Protein AF-A0A9N9HUG1-F1 (afdb_monomer_lite)

Sequence (94 aa):
YKKNYYIPFSRLRYDFKLLLRGSRDGFTPQIFHEKCDNQGPNLVVLKIRGDNQVIGDMRRQFNEKDNCSAKKRCYKHTIINATKFAVDDYEVFQ

Organism: NCBI:txid60492

Radius of gyration: 14.78 Å; chains: 1; bounding box: 31×43×36 Å

Structure (mmCIF, N/CA/C/O backbone):
data_AF-A0A9N9HUG1-F1
#
_entry.id   AF-A0A9N9HUG1-F1
#
loop_
_atom_site.group_PDB
_atom_site.id
_atom_site.type_symbol
_atom_site.label_atom_id
_atom_site.label_alt_id
_atom_site.label_comp_id
_atom_site.label_asym_id
_atom_site.label_entity_id
_atom_site.label_seq_id
_atom_site.pdbx_PDB_ins_code
_atom_site.Cartn_x
_atom_site.Cartn_y
_atom_site.Cartn_z
_atom_site.occupancy
_atom_site.B_iso_or_equiv
_atom_site.auth_seq_id
_atom_site.auth_comp_id
_atom_site.auth_asym_id
_atom_site.auth_atom_id
_atom_site.pdbx_PDB_model_num
ATOM 1 N N . TYR A 1 1 ? -11.907 31.793 4.458 1.00 38.12 1 TYR A N 1
ATOM 2 C CA . TYR A 1 1 ? -11.705 31.866 2.995 1.00 38.12 1 TYR A CA 1
ATOM 3 C C . TYR A 1 1 ? -11.125 30.544 2.485 1.00 38.12 1 TYR A C 1
ATOM 5 O O . TYR A 1 1 ? -9.983 30.243 2.805 1.00 38.12 1 TYR A O 1
ATOM 13 N N . LYS A 1 2 ? -11.898 29.713 1.763 1.00 43.31 2 LYS A N 1
ATOM 14 C CA . LYS A 1 2 ? -11.386 28.498 1.091 1.00 43.31 2 LYS A CA 1
ATOM 15 C C . LYS A 1 2 ? -10.931 28.883 -0.320 1.00 43.31 2 LYS A C 1
ATOM 17 O O . LYS A 1 2 ? -11.754 29.319 -1.117 1.00 43.31 2 LYS A O 1
ATOM 22 N N . LYS A 1 3 ? -9.636 28.757 -0.622 1.00 37.69 3 LYS A N 1
ATOM 23 C CA . LYS A 1 3 ? -9.132 28.879 -1.998 1.00 37.69 3 LYS A CA 1
ATOM 24 C C . LYS A 1 3 ? -9.495 27.600 -2.753 1.00 37.69 3 LYS A C 1
ATOM 26 O O . LYS A 1 3 ? -8.946 26.543 -2.457 1.00 37.69 3 LYS A O 1
ATOM 31 N N . ASN A 1 4 ? -10.424 27.696 -3.699 1.00 45.34 4 ASN A N 1
ATOM 32 C CA . ASN A 1 4 ? -10.738 26.610 -4.622 1.00 45.34 4 ASN A CA 1
ATOM 33 C C . ASN A 1 4 ? -9.775 26.699 -5.810 1.00 45.34 4 ASN A C 1
ATOM 35 O O . ASN A 1 4 ? -9.886 27.602 -6.635 1.00 45.34 4 ASN A O 1
ATOM 39 N N . TYR A 1 5 ? -8.809 25.786 -5.873 1.00 66.19 5 TYR A N 1
ATOM 40 C CA . TYR A 1 5 ? -7.918 25.662 -7.022 1.00 66.19 5 TYR A CA 1
ATOM 41 C C . TYR A 1 5 ? -8.620 24.829 -8.095 1.00 66.19 5 TYR A C 1
ATOM 43 O O . TYR A 1 5 ? -8.785 23.622 -7.935 1.00 66.19 5 TYR A O 1
ATOM 51 N N . TYR A 1 6 ? -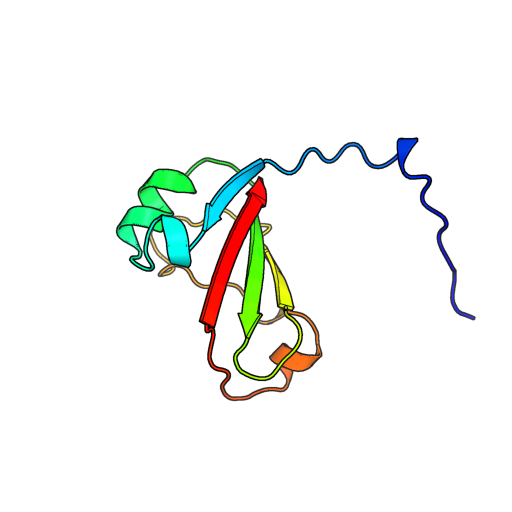9.042 25.473 -9.182 1.00 60.00 6 TYR A N 1
ATOM 52 C CA . TYR A 1 6 ? -9.492 24.772 -10.381 1.00 60.00 6 TYR A CA 1
ATOM 53 C C . TYR A 1 6 ? -8.244 24.322 -11.147 1.00 60.00 6 TYR A C 1
ATOM 55 O O . TYR A 1 6 ? -7.536 25.148 -11.723 1.00 60.00 6 TYR A O 1
ATOM 63 N N . ILE A 1 7 ? -7.928 23.027 -11.091 1.00 65.94 7 ILE A N 1
ATOM 64 C CA . ILE A 1 7 ? -6.844 22.426 -11.874 1.00 65.94 7 ILE A CA 1
ATOM 65 C C . ILE A 1 7 ? -7.506 21.796 -13.103 1.00 65.94 7 ILE A C 1
ATOM 67 O O . ILE A 1 7 ? -8.221 20.806 -12.954 1.00 65.94 7 ILE A O 1
ATOM 71 N N . PRO A 1 8 ? -7.330 22.367 -14.308 1.00 67.94 8 PRO A N 1
ATOM 72 C CA . PRO A 1 8 ? -7.829 21.759 -15.534 1.00 67.94 8 PRO A CA 1
ATOM 73 C C . PRO A 1 8 ? -7.265 20.346 -15.666 1.00 67.94 8 PRO A C 1
ATOM 75 O O . PRO A 1 8 ? -6.070 20.151 -15.444 1.00 67.94 8 PRO A O 1
ATOM 78 N N . PHE A 1 9 ? -8.088 19.378 -16.073 1.00 64.31 9 PHE A N 1
ATOM 79 C CA . PHE A 1 9 ? -7.641 17.998 -16.294 1.00 64.31 9 PHE A CA 1
ATOM 80 C C . PHE A 1 9 ? -6.433 17.931 -17.250 1.00 64.31 9 PHE A C 1
ATOM 82 O O . PHE A 1 9 ? -5.495 17.181 -17.017 1.00 64.31 9 PHE A O 1
ATOM 89 N N . SER A 1 10 ? -6.371 18.835 -18.235 1.00 67.00 10 SER A N 1
ATOM 90 C CA . SER A 1 10 ? -5.240 19.008 -19.161 1.00 67.00 10 SER A CA 1
ATOM 91 C C . SER A 1 10 ? -3.908 19.430 -18.515 1.00 67.00 10 SER A C 1
ATOM 93 O O . SER A 1 10 ? -2.872 19.399 -19.177 1.00 67.00 10 SER A O 1
ATOM 95 N N . ARG A 1 11 ? -3.902 19.839 -17.238 1.00 64.38 11 ARG A N 1
ATOM 96 C CA . ARG A 1 11 ? -2.692 20.157 -16.457 1.00 64.38 11 ARG A CA 1
ATOM 97 C C . ARG A 1 11 ? -2.279 19.045 -15.486 1.00 64.38 11 ARG A C 1
ATOM 99 O O . ARG A 1 11 ? -1.213 19.164 -14.885 1.00 64.38 11 ARG A O 1
ATOM 106 N N . LEU A 1 12 ? -3.071 17.981 -15.329 1.00 67.25 12 LEU A N 1
ATOM 107 C CA . LEU A 1 12 ? -2.680 16.805 -14.550 1.00 67.25 12 LEU A CA 1
ATOM 108 C C . LEU A 1 12 ? -1.766 15.927 -15.417 1.00 67.25 12 LEU A C 1
ATOM 110 O O . LEU A 1 12 ? -2.236 15.119 -16.203 1.00 67.25 12 LEU A O 1
ATOM 114 N N . ARG A 1 13 ? -0.446 16.111 -15.297 1.00 67.38 13 ARG A N 1
ATOM 115 C CA . ARG A 1 13 ? 0.573 15.287 -15.981 1.00 67.38 13 ARG A CA 1
ATOM 116 C C . ARG A 1 13 ? 0.952 14.042 -15.168 1.00 67.38 13 ARG A C 1
ATOM 118 O O . ARG A 1 13 ? 2.134 13.734 -15.043 1.00 67.38 13 ARG A O 1
ATOM 125 N N . TYR A 1 14 ? -0.025 13.398 -14.538 1.00 70.00 14 TYR A N 1
ATOM 126 C CA . TYR A 1 14 ? 0.209 12.199 -13.737 1.00 70.00 14 TYR A CA 1
ATOM 127 C C . TYR A 1 14 ? -0.481 11.021 -14.413 1.00 70.00 14 TYR A C 1
ATOM 129 O O . TYR A 1 14 ? -1.702 10.898 -14.339 1.00 70.00 14 TYR A O 1
ATOM 137 N N . ASP A 1 15 ? 0.313 10.185 -15.078 1.00 77.12 15 ASP A N 1
ATOM 138 C CA . ASP A 1 15 ? -0.138 8.897 -15.593 1.00 77.12 15 ASP A CA 1
ATOM 139 C C . ASP A 1 15 ? 0.047 7.856 -14.498 1.00 77.12 15 ASP A C 1
ATOM 141 O O . ASP A 1 15 ? 1.164 7.422 -14.233 1.00 77.12 15 ASP A O 1
ATOM 145 N N . PHE A 1 16 ? -1.055 7.476 -13.851 1.00 81.81 16 PHE A N 1
ATOM 146 C CA . PHE A 1 16 ? -1.025 6.457 -12.811 1.00 81.81 16 PHE A CA 1
ATOM 147 C C . PHE A 1 16 ? -0.968 5.064 -13.431 1.00 81.81 16 PHE A C 1
ATOM 149 O O . PHE A 1 16 ? -1.914 4.617 -14.086 1.00 81.81 16 PHE A O 1
ATOM 156 N N . LYS A 1 17 ? 0.116 4.339 -13.168 1.00 87.81 17 LYS A N 1
ATOM 157 C CA . LYS A 1 17 ? 0.274 2.941 -13.565 1.00 87.81 17 LYS A CA 1
ATOM 158 C C . LYS A 1 17 ? 0.012 2.031 -12.374 1.00 87.81 17 LYS A C 1
ATOM 160 O O . LYS A 1 17 ? 0.744 2.067 -11.392 1.00 87.81 17 LYS A O 1
ATOM 165 N N . LEU A 1 18 ? -0.998 1.166 -12.476 1.00 90.56 18 LEU A N 1
ATOM 166 C CA . LEU A 1 18 ? -1.254 0.137 -11.465 1.00 90.56 18 LEU A CA 1
ATOM 167 C C . LEU A 1 18 ? -0.105 -0.883 -11.449 1.00 90.56 18 LEU A C 1
ATOM 169 O O . LEU A 1 18 ? 0.071 -1.640 -12.405 1.00 90.56 18 LEU A O 1
ATOM 173 N N . LEU A 1 19 ? 0.635 -0.931 -10.345 1.00 90.56 19 LEU A N 1
ATOM 174 C CA . LEU A 1 19 ? 1.697 -1.906 -10.104 1.00 90.56 19 LEU A CA 1
ATOM 175 C C . LEU A 1 19 ? 1.143 -3.180 -9.458 1.00 90.56 19 LEU A C 1
ATOM 177 O O . LEU A 1 19 ? 1.445 -4.290 -9.897 1.00 90.56 19 LEU A O 1
ATOM 181 N N . LEU A 1 20 ? 0.295 -3.018 -8.440 1.00 91.19 20 LEU A N 1
ATOM 182 C CA . LEU A 1 20 ? -0.137 -4.102 -7.560 1.00 91.19 20 LEU A CA 1
ATOM 183 C C . LEU A 1 20 ? -1.577 -3.894 -7.092 1.00 91.19 20 LEU A C 1
ATOM 185 O O . LEU A 1 20 ? -1.947 -2.780 -6.732 1.00 91.19 20 LEU A O 1
ATOM 189 N N . ARG A 1 21 ? -2.368 -4.970 -7.052 1.00 94.50 21 ARG A N 1
ATOM 190 C CA . ARG A 1 21 ? -3.679 -5.021 -6.391 1.00 94.50 21 ARG A CA 1
ATOM 191 C C . ARG A 1 21 ? -3.750 -6.264 -5.510 1.00 94.50 21 ARG A C 1
ATOM 193 O O . ARG A 1 21 ? -3.617 -7.369 -6.031 1.00 94.50 21 ARG A O 1
ATOM 200 N N . GLY A 1 22 ? -4.022 -6.100 -4.217 1.00 91.81 22 GLY A N 1
ATOM 201 C CA . GLY A 1 22 ? -4.037 -7.194 -3.240 1.00 91.81 22 GLY A CA 1
ATOM 202 C C . GLY A 1 22 ? -4.962 -8.348 -3.636 1.00 91.81 22 GLY A C 1
ATOM 203 O O . GLY A 1 22 ? -4.536 -9.499 -3.674 1.00 91.81 22 GLY A O 1
ATOM 204 N N . SER A 1 23 ? -6.196 -8.045 -4.041 1.00 93.50 23 SER A N 1
ATOM 205 C CA . SER A 1 23 ?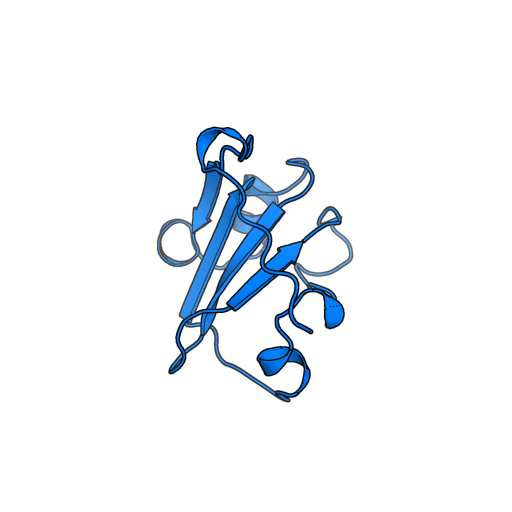 -7.166 -9.055 -4.497 1.00 93.50 23 SER A CA 1
ATOM 206 C C . SER A 1 23 ? -6.782 -9.795 -5.785 1.00 93.50 23 SER A C 1
ATOM 208 O O . SER A 1 23 ? -7.285 -10.892 -6.017 1.00 93.50 23 SER A O 1
ATOM 210 N N . ARG A 1 24 ? -5.911 -9.220 -6.627 1.00 95.44 24 ARG A N 1
ATOM 211 C CA . ARG A 1 24 ? -5.457 -9.825 -7.893 1.00 95.44 24 ARG A CA 1
ATOM 212 C C . ARG A 1 24 ? -4.146 -10.583 -7.725 1.00 95.44 24 ARG A C 1
ATOM 214 O O . ARG A 1 24 ? -3.995 -11.679 -8.246 1.00 95.44 24 ARG A O 1
ATOM 221 N N . ASP A 1 25 ? -3.185 -9.942 -7.077 1.00 94.00 25 ASP A N 1
ATOM 222 C CA . ASP A 1 25 ? -1.791 -10.364 -7.043 1.00 94.00 25 ASP A CA 1
ATOM 223 C C . ASP A 1 25 ? -1.431 -11.059 -5.725 1.00 94.00 25 ASP A C 1
ATOM 225 O O . ASP A 1 25 ? -0.449 -11.786 -5.684 1.00 94.00 25 ASP A O 1
ATOM 229 N N . GLY A 1 26 ? -2.220 -10.868 -4.663 1.00 91.62 26 GLY A N 1
ATOM 230 C CA . GLY A 1 26 ? -1.976 -11.403 -3.327 1.00 91.62 26 GLY A CA 1
ATOM 231 C C . GLY A 1 26 ? -1.522 -10.347 -2.312 1.00 91.62 26 GLY A C 1
ATOM 232 O O . GLY A 1 26 ? -1.109 -9.237 -2.644 1.00 91.62 26 GLY A O 1
ATOM 233 N N . PHE A 1 27 ? -1.611 -10.707 -1.029 1.00 88.31 27 PHE A N 1
ATOM 234 C CA . PHE A 1 27 ? -1.366 -9.806 0.109 1.00 88.31 27 PHE A CA 1
ATOM 235 C C . PHE A 1 27 ? -0.010 -10.033 0.796 1.00 88.31 27 PHE A C 1
ATOM 237 O O . PHE A 1 27 ? 0.210 -9.536 1.900 1.00 88.31 27 PHE A O 1
ATOM 244 N N . THR A 1 28 ? 0.892 -10.815 0.199 1.00 86.44 28 THR A N 1
ATOM 245 C CA . THR A 1 28 ? 2.163 -11.151 0.851 1.00 86.44 28 THR A CA 1
ATOM 246 C C . THR A 1 28 ? 3.198 -10.034 0.660 1.00 86.44 28 THR A C 1
ATOM 248 O O . THR A 1 28 ? 3.261 -9.434 -0.416 1.00 86.44 28 THR A O 1
ATOM 251 N N . PRO A 1 29 ? 4.060 -9.769 1.662 1.00 82.38 29 PRO A N 1
ATOM 252 C CA . PRO A 1 29 ? 5.151 -8.802 1.520 1.00 82.38 29 PRO A CA 1
ATOM 253 C C . PRO A 1 29 ? 6.078 -9.117 0.342 1.00 82.38 29 PRO A C 1
ATOM 255 O O . PRO A 1 29 ? 6.537 -8.210 -0.338 1.00 82.38 29 PRO A O 1
ATOM 258 N N . GLN A 1 30 ? 6.308 -10.403 0.055 1.00 84.94 30 GLN A N 1
ATOM 259 C CA . GLN A 1 30 ? 7.132 -10.842 -1.073 1.00 84.94 30 GLN A CA 1
ATOM 260 C C . GLN A 1 30 ? 6.615 -10.302 -2.414 1.00 84.94 30 GLN A C 1
ATOM 262 O O . GLN A 1 30 ? 7.396 -9.780 -3.201 1.00 84.94 30 GLN A O 1
ATOM 267 N N . ILE A 1 31 ? 5.301 -10.380 -2.648 1.00 87.06 31 ILE A N 1
ATOM 268 C CA . ILE A 1 31 ? 4.676 -9.886 -3.882 1.00 87.06 31 ILE A CA 1
ATOM 269 C C . ILE A 1 31 ? 4.777 -8.359 -3.963 1.00 87.06 31 ILE A C 1
ATOM 271 O O . ILE A 1 31 ? 4.979 -7.803 -5.042 1.00 87.06 31 ILE A O 1
ATOM 275 N N . PHE A 1 32 ? 4.671 -7.671 -2.823 1.00 84.44 32 PHE A N 1
ATOM 276 C CA . PHE A 1 32 ? 4.884 -6.229 -2.772 1.00 84.44 32 PHE A CA 1
ATOM 277 C C . PHE A 1 32 ? 6.313 -5.861 -3.179 1.00 84.44 32 PHE A C 1
ATOM 279 O O . PHE A 1 32 ? 6.486 -5.023 -4.061 1.00 84.44 32 PHE A O 1
ATOM 286 N N . HIS A 1 33 ? 7.318 -6.513 -2.593 1.00 83.00 33 HIS A N 1
ATOM 287 C CA . HIS A 1 33 ? 8.722 -6.271 -2.920 1.00 83.00 33 HIS A CA 1
ATOM 288 C C . HIS A 1 33 ? 9.020 -6.542 -4.399 1.00 83.00 33 HIS A C 1
ATOM 290 O O . HIS A 1 33 ? 9.619 -5.710 -5.074 1.00 83.00 33 HIS A O 1
ATOM 296 N N . GLU A 1 34 ? 8.503 -7.643 -4.947 1.00 87.00 34 GLU A N 1
ATOM 297 C CA . GLU A 1 34 ? 8.679 -7.993 -6.359 1.00 87.00 34 GLU A CA 1
ATOM 298 C C . GLU A 1 34 ? 8.113 -6.931 -7.321 1.00 87.00 34 GLU A C 1
ATOM 300 O O . GLU A 1 34 ? 8.718 -6.649 -8.356 1.00 87.00 34 GLU A O 1
ATOM 305 N N . LYS A 1 35 ? 6.962 -6.324 -6.994 1.00 86.19 35 LYS A N 1
ATOM 306 C CA . LYS A 1 35 ? 6.265 -5.390 -7.900 1.00 86.19 35 LYS A CA 1
ATOM 307 C C . LYS A 1 35 ? 6.558 -3.911 -7.653 1.00 86.19 35 LYS A C 1
ATOM 309 O O . LYS A 1 35 ? 6.411 -3.111 -8.578 1.00 86.19 35 LYS A O 1
ATOM 314 N N . CYS A 1 36 ? 6.915 -3.530 -6.429 1.00 82.81 36 CYS A N 1
ATOM 315 C CA . CYS A 1 36 ? 6.959 -2.131 -5.998 1.00 82.81 36 CYS A CA 1
ATOM 316 C C . CYS A 1 36 ? 8.363 -1.639 -5.628 1.00 82.81 36 CYS A C 1
ATOM 318 O O . CYS A 1 36 ? 8.572 -0.419 -5.611 1.00 82.81 36 CYS A O 1
ATOM 320 N N . ASP A 1 37 ? 9.323 -2.530 -5.354 1.00 81.38 37 ASP A N 1
ATOM 321 C CA . ASP A 1 37 ? 10.681 -2.104 -5.018 1.00 81.38 37 ASP A CA 1
ATOM 322 C C . ASP A 1 37 ? 11.340 -1.414 -6.218 1.00 81.38 37 ASP A C 1
ATOM 324 O O . ASP A 1 37 ? 11.127 -1.757 -7.384 1.00 81.38 37 ASP A O 1
ATOM 328 N N . ASN A 1 38 ? 12.141 -0.389 -5.924 1.00 79.00 38 ASN A N 1
ATOM 329 C CA . ASN A 1 38 ? 12.867 0.414 -6.912 1.00 79.00 38 ASN A CA 1
ATOM 330 C C . ASN A 1 38 ? 11.999 1.149 -7.959 1.00 79.00 38 ASN A C 1
ATOM 332 O O . ASN A 1 38 ? 12.555 1.782 -8.853 1.00 79.00 38 ASN A O 1
ATOM 336 N N . GLN A 1 39 ? 10.666 1.168 -7.818 1.00 77.88 39 GLN A N 1
ATOM 337 C CA . GLN A 1 39 ? 9.762 1.909 -8.715 1.00 77.88 39 GLN A CA 1
ATOM 338 C C . GLN A 1 39 ? 9.706 3.426 -8.421 1.00 77.88 39 GLN A C 1
ATOM 340 O O . GLN A 1 39 ? 9.053 4.180 -9.134 1.00 77.88 39 GLN A O 1
ATOM 345 N N . GLY A 1 40 ? 10.406 3.918 -7.394 1.00 74.31 40 GLY A N 1
ATOM 346 C CA . GLY A 1 40 ? 10.337 5.326 -6.984 1.00 74.31 40 GLY A CA 1
ATOM 347 C C . GLY A 1 40 ? 9.115 5.614 -6.101 1.00 74.31 40 GLY A C 1
ATOM 348 O O . GLY A 1 40 ? 8.689 4.716 -5.380 1.00 74.31 40 GLY A O 1
ATOM 349 N N . PRO A 1 41 ? 8.595 6.857 -6.069 1.00 73.88 41 PRO A N 1
ATOM 350 C CA . PRO A 1 41 ? 7.415 7.206 -5.276 1.00 73.88 41 PRO A CA 1
ATOM 351 C C . PRO A 1 41 ? 6.165 6.458 -5.748 1.00 73.88 41 PRO A C 1
ATOM 353 O O . PRO A 1 41 ? 5.914 6.378 -6.947 1.00 73.88 41 PRO A O 1
ATOM 356 N N . ASN A 1 42 ? 5.363 5.970 -4.805 1.00 77.44 42 ASN A N 1
ATOM 357 C CA . ASN A 1 42 ? 4.161 5.189 -5.082 1.00 77.44 42 ASN A CA 1
ATOM 358 C C . ASN A 1 42 ? 2.947 5.816 -4.376 1.00 77.44 42 ASN A C 1
ATOM 360 O O . ASN A 1 42 ? 3.043 6.369 -3.277 1.00 77.44 42 ASN A O 1
ATOM 364 N N . LEU A 1 43 ? 1.774 5.687 -4.983 1.00 80.12 43 LEU A N 1
ATOM 365 C CA . LEU A 1 43 ? 0.489 6.027 -4.384 1.00 80.12 43 LEU A CA 1
ATOM 366 C C . LEU A 1 43 ? -0.208 4.739 -3.951 1.00 80.12 43 LEU A C 1
ATOM 368 O O . LEU A 1 43 ? -0.406 3.852 -4.774 1.00 80.12 43 LEU A O 1
ATOM 372 N N . VAL A 1 44 ? -0.614 4.639 -2.685 1.00 81.94 44 VAL A N 1
ATOM 373 C CA . VAL A 1 44 ? -1.337 3.462 -2.188 1.00 81.94 44 VAL A CA 1
ATOM 374 C C . VAL A 1 44 ? -2.773 3.831 -1.858 1.00 81.94 44 VAL A C 1
ATOM 376 O O . VAL A 1 44 ? -3.035 4.758 -1.092 1.00 81.94 44 VAL A O 1
ATOM 379 N N . VAL A 1 45 ? -3.718 3.087 -2.416 1.00 83.31 45 VAL A N 1
ATOM 380 C CA . VAL A 1 45 ? -5.147 3.223 -2.143 1.00 83.31 45 VAL A CA 1
ATOM 381 C C . VAL A 1 45 ? -5.590 2.007 -1.344 1.00 83.31 45 VAL A C 1
ATOM 383 O O . VAL A 1 45 ? -5.414 0.879 -1.780 1.00 83.31 45 VAL A O 1
ATOM 386 N N . LEU A 1 46 ? -6.145 2.230 -0.157 1.00 83.50 46 LEU A N 1
ATOM 387 C CA . LEU A 1 46 ? -6.643 1.194 0.741 1.00 83.50 46 LEU A CA 1
ATOM 388 C C . LEU A 1 46 ? -8.171 1.176 0.709 1.00 83.50 46 LEU A C 1
ATOM 390 O O . LEU A 1 46 ? -8.821 2.203 0.924 1.00 83.50 46 LEU A O 1
ATOM 394 N N . LYS A 1 47 ? -8.753 -0.005 0.531 1.00 84.38 47 LYS A N 1
ATOM 395 C CA . LYS A 1 47 ? -10.176 -0.256 0.746 1.00 84.38 47 LYS A CA 1
ATOM 396 C C . LYS A 1 47 ? -10.380 -0.687 2.194 1.00 84.38 47 LYS A C 1
ATOM 398 O O . LYS A 1 47 ? -10.001 -1.789 2.576 1.00 84.38 47 LYS A O 1
ATOM 403 N N . ILE A 1 48 ? -10.964 0.187 3.006 1.00 81.69 48 ILE A N 1
ATOM 404 C CA . ILE A 1 48 ? -11.251 -0.096 4.417 1.00 81.69 48 ILE A CA 1
ATOM 405 C C . ILE A 1 48 ? -12.595 -0.807 4.533 1.00 81.69 48 ILE A C 1
ATOM 407 O O . ILE A 1 48 ? -13.561 -0.434 3.868 1.00 81.69 48 ILE A O 1
ATOM 411 N N . ARG A 1 49 ? -12.669 -1.813 5.403 1.00 80.06 49 ARG A N 1
ATOM 412 C CA . ARG A 1 49 ? -13.922 -2.506 5.692 1.00 80.06 49 ARG A CA 1
ATOM 413 C C . ARG A 1 49 ? -14.923 -1.546 6.332 1.00 80.06 49 ARG A C 1
ATOM 415 O O . ARG A 1 49 ? -14.661 -1.010 7.405 1.00 80.06 49 ARG A O 1
ATOM 422 N N . GLY A 1 50 ? -16.079 -1.383 5.692 1.00 75.44 50 GLY A N 1
ATOM 423 C CA . GLY A 1 50 ? -17.175 -0.548 6.193 1.00 75.44 50 GLY A CA 1
ATOM 424 C C . GLY A 1 50 ? -17.034 0.954 5.930 1.00 75.44 50 GLY A C 1
ATOM 425 O O . GLY A 1 50 ? -17.849 1.709 6.448 1.00 75.44 50 GLY A O 1
ATOM 426 N N . ASP A 1 51 ? -16.046 1.393 5.137 1.00 67.50 51 ASP A N 1
ATOM 427 C CA . ASP A 1 51 ? -15.833 2.813 4.829 1.00 67.50 51 ASP A CA 1
ATOM 428 C C . ASP A 1 51 ? -15.329 3.042 3.386 1.00 67.50 51 ASP A C 1
ATOM 430 O O . ASP A 1 51 ? -14.749 2.158 2.753 1.00 67.50 51 ASP A O 1
ATOM 434 N N . ASN A 1 52 ? -15.525 4.248 2.843 1.00 61.56 52 ASN A N 1
ATOM 435 C CA . ASN A 1 52 ? -15.401 4.530 1.399 1.00 61.56 52 ASN A CA 1
ATOM 436 C C . ASN A 1 52 ? -13.973 4.839 0.882 1.00 61.56 52 ASN A C 1
ATOM 438 O O . ASN A 1 52 ? -13.811 5.682 0.005 1.00 61.56 52 ASN A O 1
ATOM 442 N N . GLN A 1 53 ? -12.959 4.081 1.315 1.00 62.28 53 GLN A N 1
ATOM 443 C CA . GLN A 1 53 ? -11.553 4.131 0.844 1.00 62.28 53 GLN A CA 1
ATOM 444 C C . GLN A 1 53 ? -10.672 5.224 1.475 1.00 62.28 53 GLN A C 1
ATOM 446 O O . GLN A 1 53 ? -11.112 6.330 1.801 1.00 62.28 53 GLN A O 1
ATOM 451 N N . VAL A 1 54 ? -9.375 4.921 1.605 1.00 65.38 54 VAL A N 1
ATOM 452 C CA . VAL A 1 54 ? -8.352 5.869 2.056 1.00 65.38 54 VAL A CA 1
ATOM 453 C C . VAL A 1 54 ? -7.137 5.850 1.147 1.00 65.38 54 VAL A C 1
ATOM 455 O O . VAL A 1 54 ? -6.605 4.803 0.809 1.00 65.38 54 VAL A O 1
ATOM 458 N N . ILE A 1 55 ? -6.676 7.045 0.797 1.00 62.97 55 ILE A N 1
ATOM 459 C CA . ILE A 1 55 ? -5.486 7.269 -0.013 1.00 62.97 55 ILE A CA 1
ATOM 460 C C . ILE A 1 55 ? -4.316 7.564 0.932 1.00 62.97 55 ILE A C 1
ATOM 462 O O . ILE A 1 55 ? -4.390 8.494 1.742 1.00 62.97 55 ILE A O 1
ATOM 466 N N . GLY A 1 56 ? -3.265 6.754 0.846 1.00 63.19 56 GLY A N 1
ATOM 467 C CA . GLY A 1 56 ? -1.969 6.983 1.470 1.00 63.19 56 GLY A CA 1
ATOM 468 C C . GLY A 1 56 ? -0.947 7.435 0.426 1.00 63.19 56 GLY A C 1
ATOM 469 O O . GLY A 1 56 ? -0.708 6.736 -0.554 1.00 63.19 56 GLY A O 1
ATOM 470 N N . ASP A 1 57 ? -0.330 8.600 0.634 1.00 57.09 57 ASP A N 1
ATOM 471 C CA . ASP A 1 57 ? 0.781 9.082 -0.204 1.00 57.09 57 ASP A CA 1
ATOM 472 C C . ASP A 1 57 ? 2.110 8.531 0.346 1.00 57.09 57 ASP A C 1
ATOM 474 O O . ASP A 1 57 ? 2.525 8.865 1.467 1.00 57.09 57 ASP A O 1
ATOM 478 N N . MET A 1 58 ? 2.772 7.663 -0.424 1.00 61.31 58 MET A N 1
ATOM 479 C CA . MET A 1 58 ? 4.014 6.997 -0.035 1.00 61.31 58 MET A CA 1
ATOM 480 C C . MET A 1 58 ? 5.198 7.615 -0.776 1.00 61.31 58 MET A C 1
ATOM 482 O O . MET A 1 58 ? 5.707 7.123 -1.776 1.00 61.31 58 MET A O 1
ATOM 486 N N . ARG A 1 59 ? 5.678 8.735 -0.228 1.00 51.06 59 ARG A N 1
ATOM 487 C CA . ARG A 1 59 ? 6.777 9.517 -0.820 1.00 51.06 59 ARG A CA 1
ATOM 488 C C . ARG A 1 59 ? 8.170 8.909 -0.683 1.00 51.06 59 ARG A C 1
ATOM 490 O O . ARG A 1 59 ? 9.118 9.505 -1.188 1.00 51.06 59 ARG A O 1
ATOM 497 N N . ARG A 1 60 ? 8.352 7.826 0.078 1.00 48.84 60 ARG A N 1
ATOM 498 C CA . ARG A 1 60 ? 9.684 7.258 0.332 1.00 48.84 60 ARG A CA 1
ATOM 499 C C .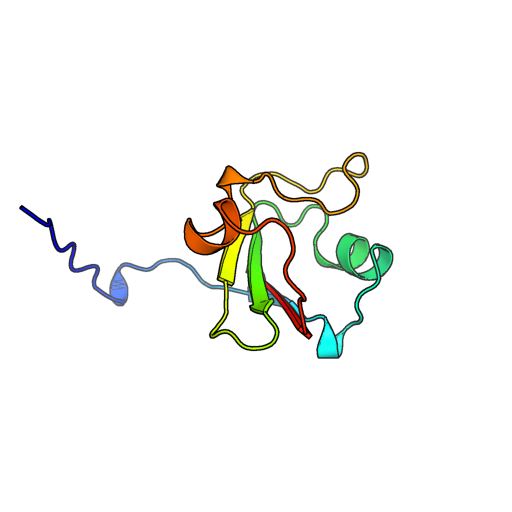 ARG A 1 60 ? 9.671 5.758 0.097 1.00 48.84 60 ARG A C 1
ATOM 501 O O . ARG A 1 60 ? 8.856 5.075 0.703 1.00 48.84 60 ARG A O 1
ATOM 508 N N . GLN A 1 61 ? 10.593 5.339 -0.775 1.00 47.88 61 GLN A N 1
ATOM 509 C CA . GLN A 1 61 ? 10.983 3.966 -1.084 1.00 47.88 61 GLN A CA 1
ATOM 510 C C . GLN A 1 61 ? 10.769 3.042 0.112 1.00 47.88 61 GLN A C 1
ATOM 512 O O . GLN A 1 61 ? 11.310 3.291 1.196 1.00 47.88 61 GLN A O 1
ATOM 517 N N . PHE A 1 62 ? 10.023 1.964 -0.117 1.00 52.56 62 PHE A N 1
ATOM 518 C CA . PHE A 1 62 ? 10.110 0.771 0.706 1.00 52.56 62 PHE A CA 1
ATOM 519 C C . PHE A 1 62 ? 11.513 0.203 0.578 1.00 52.56 62 PHE A C 1
ATOM 521 O O . PHE A 1 62 ? 11.789 -0.622 -0.277 1.00 52.56 62 PHE A O 1
ATOM 528 N N . ASN A 1 63 ? 12.428 0.688 1.407 1.00 47.94 63 ASN A N 1
ATOM 529 C CA . ASN A 1 63 ? 13.658 -0.038 1.639 1.00 47.94 63 ASN A CA 1
ATOM 530 C C . ASN A 1 63 ? 13.341 -1.116 2.672 1.00 47.94 63 ASN A C 1
ATOM 532 O O . ASN A 1 63 ? 12.952 -0.784 3.791 1.00 47.94 63 ASN A O 1
ATOM 536 N N . GLU A 1 64 ? 13.490 -2.370 2.243 1.00 49.06 64 GLU A N 1
ATOM 537 C CA . GLU A 1 64 ? 13.815 -3.653 2.904 1.00 49.06 64 GLU A CA 1
ATOM 538 C C . GLU A 1 64 ? 13.810 -3.765 4.452 1.00 49.06 64 GLU A C 1
ATOM 540 O O . GLU A 1 64 ? 13.543 -4.835 4.988 1.00 49.06 64 GLU A O 1
ATOM 545 N N . LYS A 1 65 ? 14.073 -2.691 5.207 1.00 53.44 65 LYS A N 1
ATOM 546 C CA . LYS A 1 65 ? 14.159 -2.670 6.676 1.00 53.44 65 LYS A CA 1
ATOM 547 C C . LYS A 1 65 ? 12.848 -2.358 7.419 1.00 53.44 65 LYS A C 1
ATOM 549 O O . LYS A 1 65 ? 12.761 -2.699 8.593 1.00 53.44 65 LYS A O 1
ATOM 554 N N . ASP A 1 66 ? 11.838 -1.754 6.779 1.00 52.03 66 ASP A N 1
ATOM 555 C CA . ASP A 1 66 ? 10.659 -1.184 7.478 1.00 52.03 66 ASP A CA 1
ATOM 556 C C . ASP A 1 66 ? 9.319 -1.946 7.284 1.00 52.03 66 ASP A C 1
ATOM 558 O O . ASP A 1 66 ? 8.239 -1.371 7.477 1.00 52.03 66 ASP A O 1
ATOM 562 N N . ASN A 1 67 ? 9.347 -3.244 6.944 1.00 55.16 67 ASN A N 1
ATOM 563 C CA . ASN A 1 67 ? 8.168 -4.139 6.967 1.00 55.16 67 ASN A CA 1
ATOM 564 C C . ASN A 1 67 ? 6.911 -3.601 6.247 1.00 55.16 67 ASN A C 1
ATOM 566 O O . ASN A 1 67 ? 5.798 -3.731 6.758 1.00 55.16 67 ASN A O 1
ATOM 570 N N . CYS A 1 68 ? 7.045 -2.979 5.074 1.00 58.62 68 CYS A N 1
ATOM 571 C CA . CYS A 1 68 ? 5.876 -2.500 4.321 1.00 58.62 68 CYS A CA 1
ATOM 572 C C . CYS A 1 68 ? 4.986 -1.469 5.087 1.00 58.62 68 CYS A C 1
ATOM 574 O O . CYS A 1 68 ? 3.786 -1.375 4.840 1.00 58.62 68 CYS A O 1
ATOM 576 N N . SER A 1 69 ? 5.539 -0.682 6.029 1.00 58.94 69 SER A N 1
ATOM 577 C CA . SER A 1 69 ? 4.800 0.332 6.806 1.00 58.94 69 SER A CA 1
ATOM 578 C C . SER A 1 69 ? 4.846 1.777 6.255 1.00 58.94 69 SER A C 1
ATOM 580 O O . SER A 1 69 ? 5.885 2.281 5.830 1.00 58.94 69 SER A O 1
ATOM 582 N N . ALA A 1 70 ? 3.714 2.498 6.322 1.00 63.72 70 ALA A N 1
ATOM 583 C CA . ALA A 1 70 ? 3.650 3.943 6.053 1.00 63.72 70 ALA A CA 1
ATOM 584 C C . ALA A 1 70 ? 3.663 4.767 7.350 1.00 63.72 70 ALA A C 1
ATOM 586 O O . ALA A 1 70 ? 3.082 4.381 8.370 1.00 63.72 70 ALA A O 1
ATOM 587 N N . LYS A 1 71 ? 4.248 5.972 7.307 1.00 66.19 71 LYS A N 1
ATOM 588 C CA . LYS A 1 71 ? 4.190 6.902 8.447 1.00 66.19 71 LYS A CA 1
ATOM 589 C C . LYS A 1 71 ? 2.752 7.360 8.687 1.00 66.19 71 LYS A C 1
ATOM 591 O O . LYS A 1 71 ? 2.055 7.712 7.745 1.00 66.19 71 LYS A O 1
ATOM 596 N N . LYS A 1 72 ? 2.350 7.504 9.955 1.00 66.38 72 LYS A N 1
ATOM 597 C CA . LYS A 1 72 ? 0.996 7.945 10.354 1.00 66.38 72 LYS A CA 1
ATOM 598 C C . LYS A 1 72 ? 0.502 9.201 9.610 1.00 66.38 72 LYS A C 1
ATOM 600 O O . LYS A 1 72 ? -0.656 9.276 9.226 1.00 66.38 72 LYS A O 1
ATOM 605 N N . ARG A 1 73 ? 1.396 10.161 9.346 1.00 66.25 73 ARG A N 1
ATOM 606 C CA . ARG A 1 73 ? 1.101 11.411 8.615 1.00 66.25 73 ARG A CA 1
ATOM 607 C C . ARG A 1 73 ? 0.820 11.250 7.112 1.00 66.25 73 ARG A C 1
ATOM 609 O O . ARG A 1 73 ? 0.485 12.236 6.469 1.00 66.25 73 ARG A O 1
ATOM 616 N N . CYS A 1 74 ? 1.040 10.065 6.548 1.00 65.62 74 CYS A N 1
ATOM 617 C CA . CYS A 1 74 ? 0.783 9.760 5.139 1.00 65.62 74 CYS A CA 1
ATOM 618 C C . CYS A 1 74 ? -0.679 9.374 4.883 1.00 65.62 74 CYS A C 1
ATOM 620 O O . CYS A 1 74 ? -1.101 9.361 3.732 1.00 65.62 74 CYS A O 1
ATOM 622 N N . TYR A 1 75 ? -1.446 9.082 5.937 1.00 66.62 75 TYR A N 1
ATOM 623 C CA . TYR A 1 75 ? -2.859 8.736 5.841 1.00 66.62 75 TYR A CA 1
ATOM 624 C C . TYR A 1 75 ? -3.760 9.966 5.987 1.00 66.62 75 TYR A C 1
ATOM 626 O O . TYR A 1 75 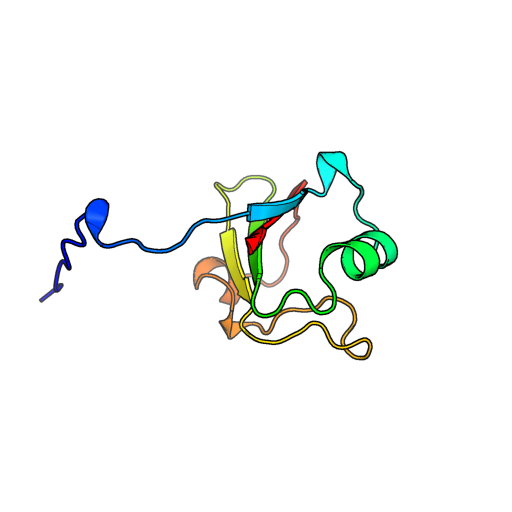? -3.398 10.963 6.615 1.00 66.62 75 TYR A O 1
ATOM 634 N N . LYS A 1 76 ? -4.982 9.875 5.455 1.00 66.38 76 LYS A N 1
ATOM 635 C CA . LYS A 1 76 ? -6.029 10.886 5.661 1.00 66.38 76 LYS A CA 1
ATOM 636 C C . LYS A 1 76 ? -6.327 11.066 7.156 1.00 66.38 76 LYS A C 1
ATOM 638 O O . LYS A 1 76 ? -6.311 10.099 7.916 1.00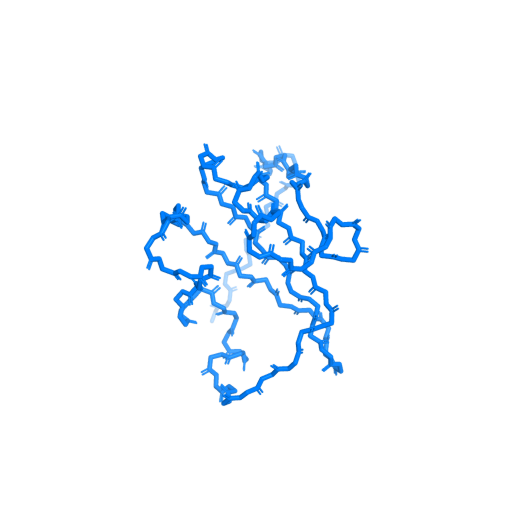 66.38 76 LYS A O 1
ATOM 643 N N . HIS A 1 77 ? -6.665 12.294 7.567 1.00 57.22 77 HIS A N 1
ATOM 644 C CA . HIS A 1 77 ? -6.862 12.671 8.976 1.00 57.22 77 HIS A CA 1
ATOM 645 C C . HIS A 1 77 ? -7.815 11.740 9.753 1.00 57.22 77 HIS A C 1
ATOM 647 O O . HIS A 1 77 ? -7.573 11.469 10.927 1.00 57.22 77 HIS A O 1
ATOM 653 N N . THR A 1 78 ? -8.838 11.191 9.093 1.00 52.91 78 THR A N 1
ATOM 654 C CA . THR A 1 78 ? -9.775 10.223 9.682 1.00 52.91 78 THR A CA 1
ATOM 655 C C . THR A 1 78 ? -9.078 8.950 10.186 1.00 52.91 78 THR A C 1
ATOM 657 O O . THR A 1 78 ? -9.379 8.499 11.285 1.00 52.91 78 THR A O 1
ATOM 660 N N . ILE A 1 79 ? -8.083 8.421 9.458 1.00 64.06 79 ILE A N 1
ATOM 661 C CA . ILE A 1 79 ? -7.280 7.272 9.919 1.00 64.06 79 ILE A CA 1
ATOM 662 C C . ILE A 1 79 ? -6.340 7.671 11.055 1.00 64.06 79 ILE A C 1
ATOM 664 O O . ILE A 1 79 ? -6.115 6.885 11.969 1.00 64.06 79 ILE A O 1
ATOM 668 N N . ILE A 1 80 ? -5.782 8.885 11.023 1.00 61.28 80 ILE A N 1
ATOM 669 C CA . ILE A 1 80 ? -4.813 9.344 12.034 1.00 61.28 80 ILE A CA 1
ATOM 670 C C . ILE A 1 80 ? -5.409 9.267 13.452 1.00 61.28 80 ILE A C 1
ATOM 672 O O . ILE A 1 80 ? -4.679 9.020 14.414 1.00 61.28 80 ILE A O 1
ATOM 676 N N . ASN A 1 81 ? -6.724 9.434 13.586 1.00 65.56 81 ASN A N 1
ATOM 677 C CA . ASN A 1 81 ? -7.407 9.380 14.876 1.00 65.56 81 ASN A CA 1
ATOM 678 C C . ASN A 1 81 ? -7.942 7.981 15.234 1.00 65.56 81 ASN A C 1
ATOM 680 O O . ASN A 1 81 ? -8.304 7.758 16.387 1.00 65.56 81 ASN A O 1
ATOM 684 N N . ALA A 1 82 ? -7.972 7.036 14.289 1.00 67.19 82 ALA A N 1
ATOM 685 C CA . ALA A 1 82 ? -8.376 5.660 14.554 1.00 67.19 82 ALA A CA 1
ATOM 686 C C . ALA A 1 82 ? -7.250 4.885 15.260 1.00 67.19 82 ALA A C 1
ATOM 688 O O . ALA A 1 82 ? -6.070 5.027 14.935 1.00 67.19 82 ALA A O 1
ATOM 689 N N . THR A 1 83 ? -7.612 4.036 16.224 1.00 66.00 83 THR A N 1
ATOM 690 C CA . THR A 1 83 ? -6.660 3.154 16.921 1.00 66.00 83 THR A CA 1
ATOM 691 C C . THR A 1 83 ? -6.425 1.849 16.163 1.00 66.00 83 THR A C 1
ATOM 693 O O . THR A 1 83 ? -5.320 1.311 16.213 1.00 66.00 83 THR A O 1
ATOM 696 N N . LYS A 1 84 ? -7.444 1.349 15.448 1.00 68.94 84 LYS A N 1
ATOM 697 C CA . LYS A 1 84 ? -7.402 0.169 14.571 1.00 68.94 84 LYS A CA 1
ATOM 698 C C . LYS A 1 84 ? -8.420 0.326 13.437 1.00 68.94 84 LYS A C 1
ATOM 700 O O . LYS A 1 84 ? -9.482 0.905 13.644 1.00 68.94 84 LYS A O 1
ATOM 705 N N . PHE A 1 85 ? -8.108 -0.218 12.267 1.00 76.25 85 PHE A N 1
ATOM 706 C CA . PHE A 1 85 ? -9.026 -0.346 11.132 1.00 76.25 85 PHE A CA 1
ATOM 707 C C . PHE A 1 85 ? -8.713 -1.646 10.382 1.00 76.25 85 PHE A C 1
ATOM 709 O O . PHE A 1 85 ? -7.586 -2.136 10.442 1.00 76.25 85 PHE A O 1
ATOM 716 N N . ALA A 1 86 ? -9.708 -2.216 9.705 1.00 79.25 86 ALA A N 1
ATOM 717 C CA . ALA A 1 86 ? -9.536 -3.401 8.870 1.00 79.25 86 ALA A CA 1
ATOM 718 C C . ALA A 1 86 ? -9.471 -2.993 7.393 1.00 79.25 86 ALA A C 1
ATOM 720 O O . ALA A 1 86 ? -10.256 -2.156 6.949 1.00 79.25 86 ALA A O 1
ATOM 721 N N . VAL A 1 87 ? -8.545 -3.582 6.640 1.00 82.56 87 VAL A N 1
ATOM 722 C CA . VAL A 1 87 ? -8.379 -3.350 5.199 1.00 82.56 87 VAL A CA 1
ATOM 723 C C . VAL A 1 87 ? -8.881 -4.585 4.458 1.00 82.56 87 VAL A C 1
ATOM 725 O O . VAL A 1 87 ? -8.438 -5.690 4.751 1.00 82.56 87 VAL A O 1
ATOM 728 N N . ASP A 1 88 ? -9.813 -4.391 3.529 1.00 87.81 88 ASP A N 1
ATOM 729 C CA . ASP A 1 88 ? -10.343 -5.451 2.666 1.00 87.81 88 ASP A CA 1
ATOM 730 C C . ASP A 1 88 ? -9.512 -5.622 1.386 1.00 87.81 88 ASP A C 1
ATOM 732 O O . ASP A 1 88 ? -9.417 -6.729 0.866 1.00 87.81 88 ASP A O 1
ATOM 736 N N . ASP A 1 89 ? -8.936 -4.538 0.855 1.00 89.50 89 ASP A N 1
ATOM 737 C CA . ASP A 1 89 ? -8.094 -4.577 -0.347 1.00 89.50 89 ASP A CA 1
ATOM 738 C C . ASP A 1 89 ? -7.144 -3.372 -0.413 1.00 89.50 89 ASP A C 1
ATOM 740 O O . ASP A 1 89 ? -7.327 -2.387 0.308 1.00 89.50 89 ASP A O 1
ATOM 744 N N . TYR A 1 90 ? -6.148 -3.424 -1.296 1.00 87.62 90 TYR A N 1
ATOM 745 C CA . TYR A 1 90 ? -5.302 -2.277 -1.604 1.00 87.62 90 TYR A CA 1
ATOM 746 C C . TYR A 1 90 ? -4.773 -2.286 -3.038 1.00 87.62 90 TYR A C 1
ATOM 748 O O . TYR A 1 90 ? -4.631 -3.335 -3.664 1.00 87.62 90 TYR A O 1
ATOM 756 N N . GLU A 1 91 ? -4.442 -1.099 -3.534 1.00 90.12 91 GLU A N 1
ATOM 757 C CA . GLU A 1 91 ? -3.849 -0.867 -4.847 1.00 90.12 91 GLU A CA 1
ATOM 758 C C . GLU A 1 91 ? -2.626 0.037 -4.721 1.00 90.12 91 GLU A C 1
ATOM 760 O O . GLU A 1 91 ? -2.625 0.977 -3.926 1.00 90.12 91 GLU A O 1
ATOM 765 N N . VAL A 1 92 ? -1.589 -0.235 -5.510 1.00 86.75 92 VAL A N 1
ATOM 766 C CA . VAL A 1 92 ? -0.359 0.561 -5.568 1.00 86.75 92 VAL A CA 1
ATOM 767 C C . VAL A 1 92 ? -0.175 1.079 -6.985 1.00 86.75 92 VAL A C 1
ATOM 769 O O . VAL A 1 92 ? -0.155 0.293 -7.935 1.00 86.75 92 VAL A O 1
ATOM 772 N N . PHE A 1 93 ? -0.010 2.389 -7.116 1.00 86.31 93 PHE A N 1
ATOM 773 C CA . PHE A 1 93 ? 0.212 3.083 -8.377 1.00 86.31 93 PHE A CA 1
ATOM 774 C C . PHE A 1 93 ? 1.576 3.774 -8.387 1.00 86.31 93 PHE A C 1
ATOM 776 O O . PHE A 1 93 ? 2.053 4.213 -7.340 1.00 86.31 93 PHE A O 1
ATOM 783 N N . GLN A 1 94 ? 2.171 3.879 -9.569 1.00 84.62 94 GLN A N 1
ATOM 784 C CA . GLN A 1 94 ? 3.302 4.755 -9.881 1.00 84.62 94 GLN A CA 1
ATOM 785 C C . GLN A 1 94 ? 2.802 5.952 -10.681 1.00 84.62 94 GLN A C 1
ATOM 787 O O . GLN A 1 94 ? 1.922 5.708 -11.538 1.00 84.62 94 GLN A O 1
#

pLDDT: mean 71.95, std 14.39, range [37.69, 95.44]

Foldseek 3Di:
DDDDDDDPPVNPPDDKDWQDKCVPQHDDVVSCCVRPAPPAWKKKWFAWPPDDIKIFGRRDGPDPPPSPDDDLVRIDPVVNPDPDTHTPMMIMID

Secondary structure (DSSP, 8-state):
--------GGG------EEEEHHHH-S-HHHHHH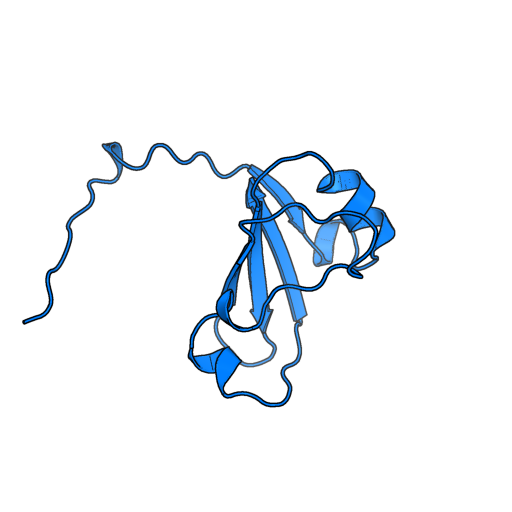HHTTS-SEEEEEEETTSS-EEEEE-S---TTSTTPPPGGGS-HHHHT-S---EEEEEEE-